Protein AF-A0A655I9M6-F1 (afdb_monomer)

Radius of gyration: 10.86 Å; Cα contacts (8 Å, |Δi|>4): 99; chains: 1; bounding box: 28×24×26 Å

Nearest PDB structures (foldseek):
  5zr6-assembly1_A  TM=8.694E-01  e=2.411E-07  Mycobacterium tuberculosis
  5zr6-assembly1_B  TM=8.639E-01  e=1.016E-06  Mycobacterium tuberculosis
  9cbs-assembly4_D  TM=5.524E-01  e=1.237E+00  Thermochaetoides thermophila
  9cbs-assembly3_C  TM=5.429E-01  e=1.237E+00  Thermochaetoides thermophila
  8g8k-assembly1_A  TM=3.297E-01  e=2.041E+00  Mycobacterium tuberculosis H37Rv

Mean predicted aligned error: 6.18 Å

pLDDT: mean 77.45, std 6.8, range [56.62, 86.69]

Foldseek 3Di:
DKAFAPPDVVLQVVCVVVVHDRPWDKDWPDDPVVQQWTWIFTPDPVRDIDIDHNVRVVRMDDDD

Organism: Mycobacterium tuberculosis (NCBI:txid1773)

Structure (mmCIF, N/CA/C/O backbone):
data_AF-A0A655I9M6-F1
#
_entry.id   AF-A0A655I9M6-F1
#
loop_
_atom_site.group_PDB
_atom_site.id
_atom_site.type_symbol
_atom_site.label_atom_id
_atom_site.label_alt_id
_atom_site.label_comp_id
_atom_site.label_asym_id
_atom_site.label_entity_id
_atom_site.label_seq_id
_atom_site.pdbx_PDB_ins_code
_atom_site.Cartn_x
_atom_site.Cartn_y
_atom_site.Cartn_z
_atom_site.occupancy
_atom_site.B_iso_or_equiv
_atom_site.auth_seq_id
_atom_site.auth_comp_id
_atom_site.auth_asym_id
_atom_site.auth_atom_id
_atom_site.pdbx_PDB_model_num
ATOM 1 N N . MET A 1 1 ? 3.581 -13.544 1.837 1.00 61.91 1 MET A N 1
ATOM 2 C CA . MET A 1 1 ? 4.005 -12.513 0.851 1.00 61.91 1 MET A CA 1
ATOM 3 C C . MET A 1 1 ? 2.756 -11.882 0.256 1.00 61.91 1 MET A C 1
ATOM 5 O O . MET A 1 1 ? 1.775 -12.595 0.148 1.00 61.91 1 MET A O 1
ATOM 9 N N . ALA A 1 2 ? 2.730 -10.595 -0.095 1.00 64.56 2 ALA A N 1
ATOM 10 C CA . ALA A 1 2 ? 1.547 -9.991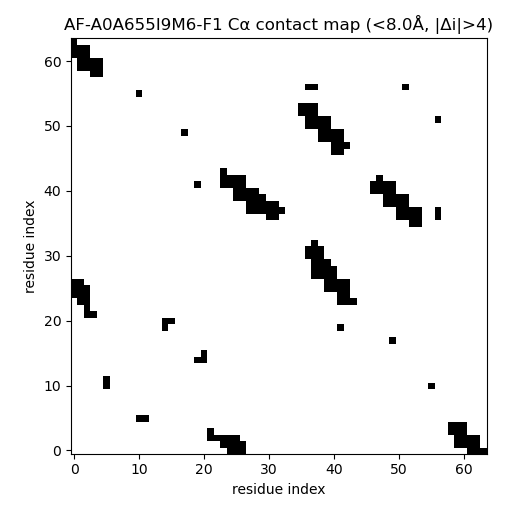 -0.728 1.00 64.56 2 ALA A CA 1
ATOM 11 C C . ALA A 1 2 ? 1.745 -9.747 -2.235 1.00 64.56 2 ALA A C 1
ATOM 13 O O . ALA A 1 2 ? 2.875 -9.541 -2.664 1.00 64.56 2 ALA A O 1
ATOM 14 N N . ARG A 1 3 ? 0.659 -9.794 -3.014 1.00 69.12 3 ARG A N 1
ATOM 15 C CA . ARG A 1 3 ? 0.575 -9.482 -4.448 1.00 69.12 3 ARG A CA 1
ATOM 16 C C . ARG A 1 3 ? -0.377 -8.320 -4.680 1.00 69.12 3 ARG A C 1
ATOM 18 O O . ARG A 1 3 ? -1.348 -8.168 -3.944 1.00 69.12 3 ARG A O 1
ATOM 25 N N . ILE A 1 4 ? -0.108 -7.545 -5.722 1.00 70.88 4 ILE A N 1
ATOM 26 C CA . ILE A 1 4 ? -0.891 -6.366 -6.096 1.00 70.88 4 ILE A CA 1
ATOM 27 C C . ILE A 1 4 ? -1.781 -6.705 -7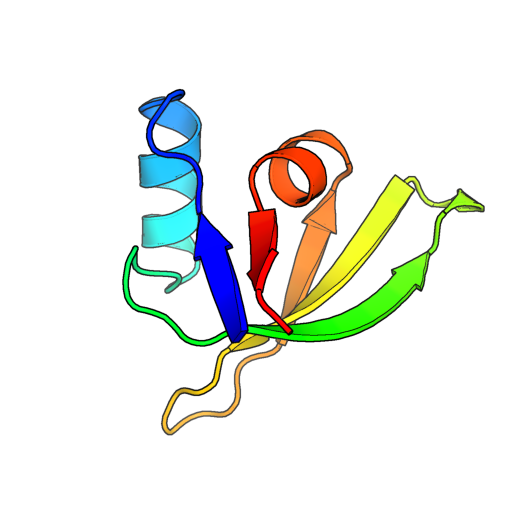.285 1.00 70.88 4 ILE A C 1
ATOM 29 O O . ILE A 1 4 ? -1.330 -7.337 -8.237 1.00 70.88 4 ILE A O 1
ATOM 33 N N . SER A 1 5 ? -3.035 -6.273 -7.216 1.00 72.69 5 SER A N 1
ATOM 34 C CA . SER A 1 5 ? -3.991 -6.324 -8.314 1.00 72.69 5 SER A CA 1
ATOM 35 C C . SER A 1 5 ? -3.580 -5.395 -9.448 1.00 72.69 5 SER A C 1
ATOM 37 O O . SER A 1 5 ? -3.316 -4.213 -9.229 1.00 72.69 5 SER A O 1
ATOM 39 N N . ASP A 1 6 ? -3.593 -5.915 -10.667 1.00 74.31 6 ASP A N 1
ATOM 40 C CA . ASP A 1 6 ? -3.374 -5.182 -11.913 1.00 74.31 6 ASP A CA 1
ATOM 41 C C . ASP A 1 6 ? -4.681 -4.741 -12.596 1.00 74.31 6 ASP A C 1
ATOM 43 O O . ASP A 1 6 ? -4.650 -4.178 -13.688 1.00 74.31 6 ASP A O 1
ATOM 47 N N . ALA A 1 7 ? -5.830 -4.931 -11.937 1.00 78.12 7 ALA A N 1
ATOM 48 C CA . ALA A 1 7 ? -7.148 -4.599 -12.482 1.00 78.12 7 ALA A CA 1
ATOM 49 C C . ALA A 1 7 ? -7.394 -3.087 -12.676 1.00 78.12 7 ALA A C 1
ATOM 51 O O . ALA A 1 7 ? -8.274 -2.708 -13.448 1.00 78.12 7 ALA A O 1
ATOM 52 N N . ASP A 1 8 ? -6.638 -2.227 -11.984 1.00 81.12 8 ASP A N 1
ATOM 53 C CA . ASP A 1 8 ? -6.760 -0.768 -12.064 1.00 81.12 8 ASP A CA 1
ATOM 54 C C . ASP A 1 8 ? -5.418 -0.114 -12.471 1.00 81.12 8 ASP A C 1
ATOM 56 O O . ASP A 1 8 ? -4.487 -0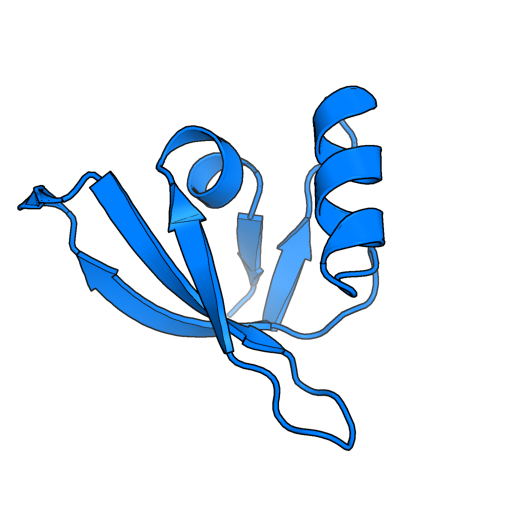.036 -11.659 1.00 81.12 8 ASP A O 1
ATOM 60 N N . PRO A 1 9 ? -5.295 0.415 -13.705 1.00 82.94 9 PRO A N 1
ATOM 61 C CA . PRO A 1 9 ? -4.061 1.035 -14.181 1.00 82.94 9 PRO A CA 1
ATOM 62 C C . PRO A 1 9 ? -3.714 2.348 -13.464 1.00 82.94 9 PRO A C 1
ATOM 64 O O . PRO A 1 9 ? -2.541 2.730 -13.429 1.00 82.94 9 PRO A O 1
ATOM 67 N N . GLN A 1 10 ? -4.688 3.051 -12.878 1.00 84.25 10 GLN A N 1
ATOM 68 C CA . GLN A 1 10 ? -4.412 4.229 -12.055 1.00 84.25 10 GLN A CA 1
ATOM 69 C C . GLN A 1 10 ? -3.777 3.812 -10.725 1.00 84.25 10 GLN A C 1
ATOM 71 O O . GLN A 1 10 ? -2.818 4.444 -10.276 1.00 84.25 10 GLN A O 1
ATOM 76 N N . MET A 1 11 ? -4.247 2.708 -10.146 1.00 82.38 11 MET A N 1
ATOM 77 C CA . MET A 1 11 ? -3.675 2.137 -8.929 1.00 82.38 11 MET A CA 1
ATOM 78 C C . MET A 1 11 ? -2.247 1.620 -9.156 1.00 82.38 11 MET A C 1
ATOM 80 O O . MET A 1 11 ? -1.366 1.863 -8.333 1.00 82.38 11 MET A O 1
ATOM 84 N N . LEU A 1 12 ? -1.970 1.004 -10.310 1.00 82.94 12 LEU A N 1
ATOM 85 C CA . LEU A 1 12 ? -0.608 0.599 -10.686 1.00 82.94 12 LEU A CA 1
ATOM 86 C C . LEU A 1 12 ? 0.359 1.791 -10.763 1.00 82.94 12 LEU A C 1
ATOM 88 O O . LEU A 1 12 ? 1.483 1.713 -10.267 1.00 82.94 12 LEU A O 1
ATOM 92 N N . ARG A 1 13 ? -0.079 2.919 -11.340 1.00 84.56 13 ARG A N 1
ATOM 93 C CA . ARG A 1 13 ? 0.723 4.157 -11.375 1.00 84.56 13 ARG A CA 1
ATOM 94 C C . ARG A 1 13 ? 0.949 4.729 -9.981 1.00 84.56 13 ARG A C 1
ATOM 96 O O . ARG A 1 13 ? 2.048 5.199 -9.696 1.00 84.56 13 ARG A O 1
ATOM 103 N N . TYR A 1 14 ? -0.067 4.677 -9.121 1.00 83.00 14 TYR A N 1
ATOM 104 C CA . TYR A 1 14 ? 0.064 5.087 -7.728 1.00 83.00 14 TYR A CA 1
ATOM 105 C C . TYR A 1 14 ? 1.121 4.244 -7.008 1.00 83.00 14 TYR A C 1
ATOM 107 O O . TYR A 1 14 ? 2.061 4.818 -6.466 1.00 83.00 14 TYR A O 1
ATOM 115 N N . PHE A 1 15 ? 1.046 2.912 -7.089 1.00 81.88 15 PHE A N 1
ATOM 116 C CA . PHE A 1 15 ? 2.037 2.019 -6.482 1.00 81.88 15 PHE A CA 1
ATOM 117 C C . PHE A 1 15 ? 3.457 2.275 -6.996 1.00 81.88 15 PHE A C 1
ATOM 119 O O . PHE A 1 15 ? 4.376 2.419 -6.189 1.00 81.88 15 PHE A O 1
ATOM 126 N N . ALA A 1 16 ? 3.627 2.454 -8.308 1.00 82.62 16 ALA A N 1
ATOM 127 C CA . ALA A 1 16 ? 4.923 2.802 -8.884 1.00 82.62 16 ALA A CA 1
ATOM 128 C C . ALA A 1 16 ? 5.472 4.134 -8.334 1.00 82.62 16 ALA A C 1
ATOM 130 O O . ALA A 1 16 ? 6.666 4.238 -8.062 1.00 82.62 16 ALA A O 1
ATOM 131 N N . SER A 1 17 ? 4.610 5.136 -8.109 1.00 82.75 17 SER A N 1
ATOM 132 C CA . SER A 1 17 ? 5.025 6.439 -7.563 1.00 82.75 17 SER A CA 1
ATOM 133 C C . SER A 1 17 ? 5.540 6.375 -6.119 1.00 82.75 17 SER A C 1
ATOM 135 O O . SER A 1 17 ? 6.346 7.213 -5.725 1.00 82.75 17 SER A O 1
ATOM 137 N N . ILE A 1 18 ? 5.113 5.369 -5.349 1.00 80.56 18 ILE A N 1
ATOM 138 C CA . ILE A 1 18 ? 5.529 5.136 -3.955 1.00 80.56 18 ILE A CA 1
ATOM 139 C C . ILE A 1 18 ? 6.550 3.992 -3.828 1.00 80.56 18 ILE A C 1
ATOM 141 O O . ILE A 1 18 ? 6.823 3.528 -2.724 1.00 80.56 18 ILE A O 1
ATOM 145 N N . GLY A 1 19 ? 7.123 3.534 -4.949 1.00 77.88 19 GLY A N 1
ATOM 146 C CA . GLY A 1 19 ? 8.193 2.531 -4.970 1.00 77.88 19 GLY A CA 1
ATOM 147 C C . GLY A 1 19 ? 7.726 1.081 -4.812 1.00 77.88 19 GLY A C 1
ATOM 148 O O . GLY A 1 19 ? 8.544 0.193 -4.576 1.00 77.88 19 GLY A O 1
ATOM 149 N N . ILE A 1 20 ? 6.427 0.820 -4.951 1.00 79.44 20 ILE A N 1
ATOM 150 C CA . ILE A 1 20 ? 5.862 -0.524 -4.901 1.00 79.44 20 ILE A CA 1
ATOM 151 C C . ILE A 1 20 ? 5.746 -1.076 -6.332 1.00 79.44 20 ILE A C 1
ATOM 153 O O . ILE A 1 20 ? 5.041 -0.522 -7.172 1.00 79.44 20 ILE A O 1
ATOM 157 N N . SER A 1 21 ? 6.426 -2.192 -6.602 1.00 73.94 21 SER A N 1
ATOM 158 C CA . SER A 1 21 ? 6.373 -2.925 -7.876 1.00 73.94 21 SER A CA 1
ATOM 159 C C . SER A 1 21 ? 5.517 -4.193 -7.757 1.00 73.94 21 SER A C 1
ATOM 161 O O . SER A 1 21 ? 5.284 -4.688 -6.657 1.00 73.94 21 SER A O 1
ATOM 163 N N . LEU A 1 22 ? 5.079 -4.760 -8.887 1.00 69.69 22 LEU A N 1
ATOM 164 C CA . LEU A 1 22 ? 4.260 -5.989 -8.931 1.00 69.69 22 LEU A CA 1
ATOM 165 C C . LEU A 1 22 ? 4.910 -7.192 -8.218 1.00 69.69 22 LEU A C 1
ATOM 167 O O . LEU A 1 22 ? 4.206 -7.986 -7.597 1.00 69.69 22 LEU A O 1
ATOM 171 N N . ASP A 1 23 ? 6.241 -7.286 -8.258 1.00 71.50 23 ASP A N 1
ATOM 172 C CA . ASP A 1 23 ? 7.017 -8.350 -7.606 1.00 71.50 23 ASP A CA 1
ATOM 173 C C . ASP A 1 23 ? 7.502 -7.983 -6.192 1.00 71.50 23 ASP A C 1
ATOM 175 O O . ASP A 1 23 ? 8.213 -8.762 -5.547 1.00 71.50 23 ASP A O 1
ATOM 179 N N . SER A 1 24 ? 7.141 -6.800 -5.683 1.00 73.25 24 SER A N 1
ATOM 180 C CA . SER A 1 24 ? 7.544 -6.371 -4.346 1.00 73.25 24 SER A CA 1
ATOM 181 C C . SER A 1 24 ? 6.919 -7.275 -3.291 1.00 73.25 24 SER A C 1
ATOM 183 O O . SER A 1 24 ? 5.699 -7.393 -3.168 1.00 73.25 24 SER A O 1
ATOM 185 N N . ARG A 1 25 ? 7.764 -7.886 -2.460 1.00 76.06 25 ARG A N 1
ATOM 186 C CA . ARG A 1 25 ? 7.293 -8.604 -1.279 1.00 76.06 25 ARG A CA 1
ATOM 187 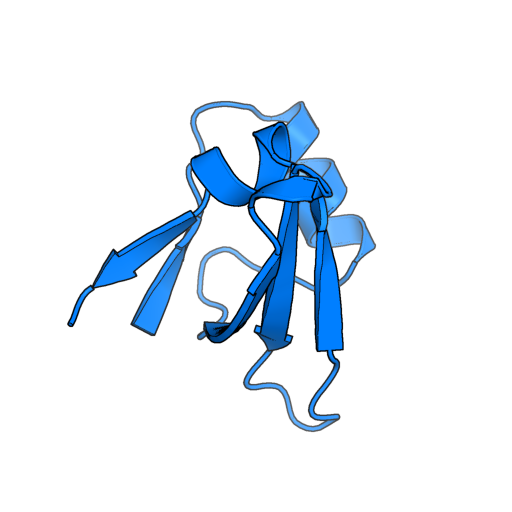C C . ARG A 1 25 ? 6.890 -7.583 -0.229 1.00 76.06 25 ARG A C 1
ATOM 189 O O . ARG A 1 25 ? 7.706 -6.799 0.239 1.00 76.06 25 ARG A O 1
ATOM 196 N N . LEU A 1 26 ? 5.619 -7.608 0.147 1.00 79.81 26 LEU A N 1
ATOM 197 C CA . LEU A 1 26 ? 5.099 -6.764 1.216 1.00 79.81 26 LEU A CA 1
ATOM 198 C C . LEU A 1 26 ? 4.845 -7.589 2.478 1.00 79.81 26 LEU A C 1
ATOM 200 O O . LEU A 1 26 ? 4.411 -8.749 2.408 1.00 79.81 26 LEU A O 1
ATOM 204 N N . ARG A 1 27 ? 5.076 -6.964 3.634 1.00 81.75 27 ARG A N 1
ATOM 205 C CA . ARG A 1 27 ? 4.697 -7.477 4.954 1.00 81.75 27 ARG A CA 1
ATOM 206 C C . ARG A 1 27 ? 3.716 -6.513 5.603 1.00 81.75 27 ARG A C 1
ATOM 208 O O . ARG A 1 27 ? 4.018 -5.337 5.767 1.00 81.75 27 ARG A O 1
ATOM 215 N N . VAL A 1 28 ? 2.550 -7.012 5.998 1.00 83.38 28 VAL A N 1
ATOM 216 C CA . VAL A 1 28 ? 1.580 -6.213 6.756 1.00 83.38 28 VAL A CA 1
ATOM 217 C C . VAL A 1 28 ? 2.132 -5.986 8.162 1.00 83.38 28 VAL A C 1
ATOM 219 O O . VAL A 1 28 ? 2.444 -6.950 8.858 1.00 83.38 28 VAL A O 1
ATOM 222 N N . LEU A 1 29 ? 2.269 -4.722 8.561 1.00 84.88 29 LEU A N 1
ATOM 223 C CA . LEU A 1 29 ? 2.714 -4.330 9.901 1.00 84.88 29 LEU A CA 1
ATOM 224 C C . LEU A 1 29 ? 1.526 -4.073 10.828 1.00 84.88 29 LEU A C 1
ATOM 226 O O . LEU A 1 29 ? 1.532 -4.499 11.979 1.00 84.88 29 LEU A O 1
ATOM 230 N N . ALA A 1 30 ? 0.506 -3.373 10.327 1.00 82.81 30 ALA A N 1
ATOM 231 C CA . ALA A 1 30 ? -0.683 -3.036 11.0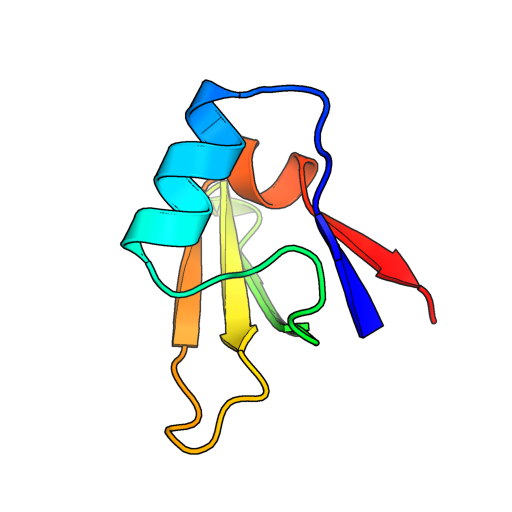99 1.00 82.81 30 ALA A CA 1
ATOM 232 C C . ALA A 1 30 ? -1.907 -2.884 10.194 1.00 82.81 30 ALA A C 1
ATOM 234 O O . ALA A 1 30 ? -1.821 -2.332 9.098 1.00 82.81 30 ALA A O 1
ATOM 235 N N . ARG A 1 31 ? -3.070 -3.318 10.687 1.00 80.44 31 ARG A N 1
ATOM 236 C CA . ARG A 1 31 ? -4.368 -3.064 10.059 1.00 80.44 31 ARG A CA 1
ATOM 237 C C . ARG A 1 31 ? -5.176 -2.155 10.977 1.00 80.44 31 ARG A C 1
ATOM 239 O O . ARG A 1 31 ? -5.600 -2.571 12.050 1.00 80.44 31 ARG A O 1
ATOM 246 N N . ARG A 1 32 ? -5.349 -0.894 10.586 1.00 80.88 32 ARG A N 1
ATOM 247 C CA . ARG A 1 32 ? -6.108 0.109 11.342 1.00 80.88 32 ARG A CA 1
ATOM 248 C C . ARG A 1 32 ? -7.503 0.214 10.743 1.00 80.88 32 ARG A C 1
ATOM 250 O O . ARG A 1 32 ? -7.800 1.153 10.008 1.00 80.88 32 ARG A O 1
ATOM 257 N N . GLU A 1 33 ? -8.354 -0.762 11.054 1.00 70.12 33 GLU A N 1
ATOM 258 C CA . GLU A 1 33 ? -9.697 -0.865 10.462 1.00 70.12 33 GLU A CA 1
ATOM 259 C C . GLU A 1 33 ? -10.565 0.369 10.745 1.00 70.12 33 GLU A C 1
ATOM 261 O O . GLU A 1 33 ? -11.247 0.847 9.847 1.00 70.12 33 GLU A O 1
ATOM 266 N N . PHE A 1 34 ? -10.443 0.967 11.936 1.00 70.06 34 PHE A N 1
ATOM 267 C CA . PHE A 1 34 ? -11.158 2.200 12.289 1.00 70.06 34 PHE A CA 1
ATOM 268 C C . PHE A 1 34 ? -10.740 3.416 11.446 1.00 70.06 34 PHE A C 1
ATOM 270 O O . PHE A 1 34 ? -11.558 4.280 11.152 1.00 70.06 34 PHE A O 1
ATOM 277 N N . ALA A 1 35 ? -9.471 3.480 11.040 1.00 73.69 35 ALA A N 1
ATOM 278 C CA . ALA A 1 35 ? -8.961 4.549 10.184 1.00 73.69 35 ALA A CA 1
ATOM 279 C C . ALA A 1 35 ? -9.073 4.205 8.689 1.00 73.69 35 ALA A C 1
ATOM 281 O O . ALA A 1 35 ? -8.671 5.003 7.847 1.00 73.69 35 ALA A O 1
ATOM 282 N N . GLY A 1 36 ?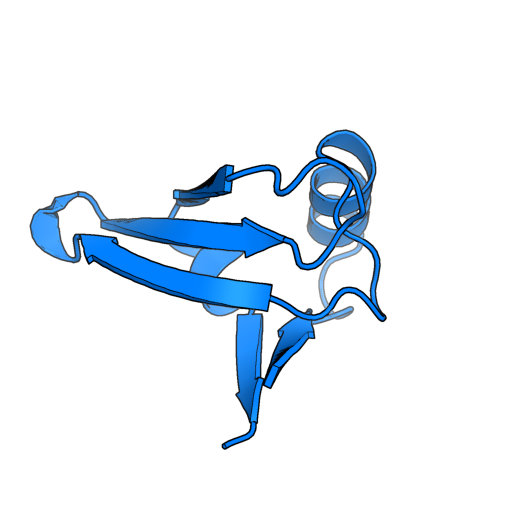 -9.564 3.006 8.353 1.00 78.56 36 GLY A N 1
ATOM 283 C CA . GLY A 1 36 ? -9.601 2.504 6.985 1.00 78.56 36 GLY A CA 1
ATOM 284 C C . GLY A 1 36 ? -8.219 2.408 6.337 1.00 78.56 36 GLY A C 1
ATOM 285 O O . GLY A 1 36 ? -8.134 2.576 5.123 1.00 78.56 36 GLY A O 1
ATOM 286 N N . MET A 1 37 ? -7.154 2.171 7.112 1.00 83.50 37 MET A N 1
ATOM 287 C CA . MET A 1 37 ? -5.769 2.144 6.623 1.00 83.50 37 MET A CA 1
ATOM 288 C C . MET A 1 37 ? -5.043 0.847 6.990 1.00 83.50 37 MET A C 1
ATOM 290 O O . MET A 1 37 ? -5.310 0.237 8.028 1.00 83.50 37 MET A O 1
ATOM 294 N N . ILE A 1 38 ? -4.080 0.450 6.161 1.00 85.88 38 ILE A N 1
ATOM 295 C CA . ILE A 1 38 ? -3.118 -0.615 6.453 1.00 85.88 38 ILE A CA 1
ATOM 296 C C . ILE A 1 38 ? -1.699 -0.069 6.320 1.00 85.88 38 ILE A C 1
ATOM 298 O O . ILE A 1 38 ? -1.400 0.641 5.368 1.00 85.88 38 ILE A O 1
ATOM 302 N N . 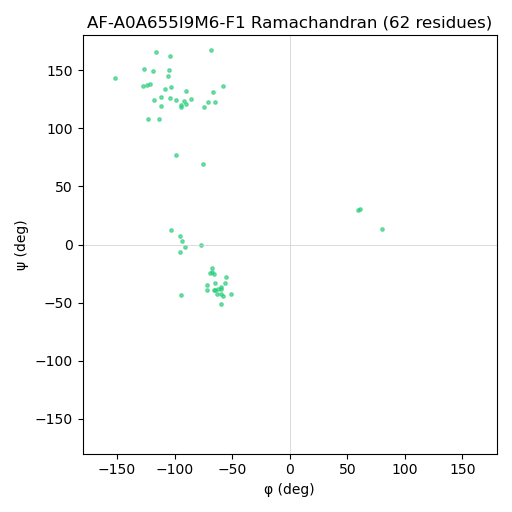SER A 1 39 ? -0.824 -0.420 7.252 1.00 86.69 39 SER A N 1
ATOM 303 C CA . SER A 1 39 ? 0.603 -0.115 7.165 1.00 86.69 39 SER A CA 1
ATOM 304 C C . SER A 1 39 ? 1.324 -1.354 6.649 1.00 86.69 39 SER A C 1
ATOM 306 O O . SER A 1 39 ? 1.203 -2.435 7.240 1.00 86.69 39 SER A O 1
ATOM 308 N N . VAL A 1 40 ? 2.074 -1.212 5.561 1.00 85.38 40 VAL A N 1
ATOM 309 C CA . VAL A 1 40 ? 2.868 -2.292 4.964 1.00 85.38 40 VAL A CA 1
ATOM 310 C C . VAL A 1 40 ? 4.340 -1.902 4.908 1.00 85.38 40 VAL A C 1
ATOM 312 O O . VAL A 1 40 ? 4.681 -0.774 4.568 1.00 85.38 40 VAL A O 1
ATOM 315 N N . ALA A 1 41 ? 5.215 -2.849 5.229 1.00 86.19 41 ALA A N 1
ATOM 316 C CA . ALA A 1 41 ? 6.637 -2.749 4.942 1.00 86.19 41 ALA A CA 1
ATOM 317 C C . ALA A 1 41 ? 6.913 -3.339 3.561 1.00 86.19 41 ALA A C 1
ATOM 319 O O . ALA A 1 41 ? 6.470 -4.454 3.256 1.00 86.19 41 ALA A O 1
ATOM 320 N N . ILE A 1 42 ? 7.669 -2.601 2.758 1.00 84.56 42 ILE A N 1
ATOM 321 C CA . ILE A 1 42 ? 8.231 -3.068 1.500 1.00 84.56 42 ILE A CA 1
ATOM 322 C C . ILE A 1 42 ? 9.546 -3.774 1.830 1.00 84.56 42 ILE A C 1
ATOM 324 O O . ILE A 1 42 ? 10.424 -3.200 2.472 1.00 84.56 42 ILE A O 1
ATOM 328 N N . ASP A 1 43 ? 9.679 -5.024 1.395 1.00 77.19 43 ASP A N 1
ATOM 329 C CA . ASP A 1 43 ? 10.926 -5.789 1.471 1.00 77.19 43 ASP A CA 1
ATOM 330 C C . ASP A 1 43 ? 11.896 -5.278 0.389 1.00 77.19 43 ASP A C 1
ATOM 332 O O . ASP A 1 43 ? 12.120 -5.911 -0.643 1.00 77.19 43 ASP A O 1
ATOM 336 N N . SER A 1 44 ? 12.382 -4.052 0.585 1.00 73.44 44 SER A N 1
ATOM 337 C CA . SER A 1 44 ? 13.406 -3.389 -0.220 1.00 73.44 44 SER A CA 1
ATOM 338 C C . SER A 1 44 ? 14.650 -3.133 0.633 1.00 73.44 44 SER A C 1
ATOM 340 O O . SER A 1 44 ? 14.595 -3.209 1.861 1.00 73.44 44 SER A O 1
ATOM 342 N N . ALA A 1 45 ? 15.778 -2.808 -0.007 1.00 67.56 45 ALA A N 1
ATOM 343 C CA . ALA A 1 45 ? 17.038 -2.525 0.691 1.00 67.56 45 ALA A CA 1
ATOM 344 C C . ALA A 1 45 ? 16.908 -1.416 1.756 1.00 67.56 45 ALA A C 1
ATOM 346 O O . ALA A 1 45 ? 17.613 -1.445 2.762 1.00 67.56 45 ALA A O 1
ATOM 347 N N . ASP A 1 46 ? 15.960 -0.497 1.559 1.00 71.38 46 ASP A N 1
ATOM 348 C CA . ASP A 1 46 ? 15.736 0.663 2.422 1.00 71.38 46 ASP A CA 1
ATOM 349 C C . ASP A 1 46 ? 14.652 0.415 3.491 1.00 71.38 46 ASP A C 1
ATOM 351 O O . ASP A 1 46 ? 14.435 1.260 4.358 1.00 71.38 46 ASP A O 1
ATOM 355 N N . GLY A 1 47 ? 13.950 -0.728 3.442 1.00 73.56 47 GLY A N 1
ATOM 356 C CA . GLY A 1 47 ? 12.932 -1.112 4.431 1.00 73.56 47 GLY A CA 1
ATOM 357 C C . GLY A 1 47 ? 11.747 -0.144 4.534 1.00 73.56 47 GLY A C 1
ATOM 358 O O . GLY A 1 47 ? 11.176 0.031 5.614 1.00 73.56 47 GLY A O 1
ATOM 359 N N . ALA A 1 48 ? 11.393 0.516 3.429 1.00 82.75 48 ALA A N 1
ATOM 360 C CA . ALA A 1 48 ? 10.380 1.565 3.410 1.00 82.75 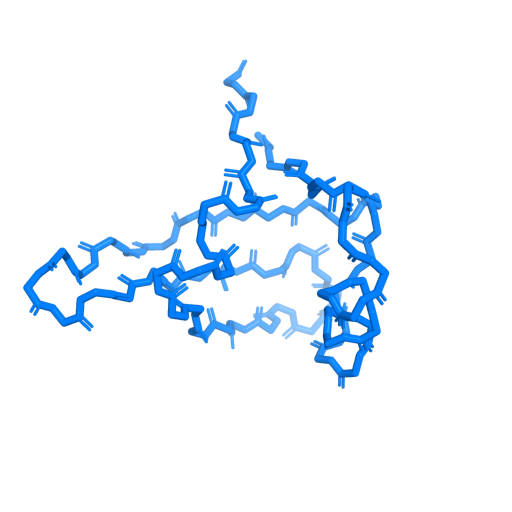48 ALA A CA 1
ATOM 361 C C . ALA A 1 48 ? 9.016 1.064 3.918 1.00 82.75 48 ALA A C 1
ATOM 363 O O . ALA A 1 48 ? 8.547 -0.017 3.557 1.00 82.75 48 ALA A O 1
ATOM 364 N N . THR A 1 49 ? 8.360 1.877 4.747 1.00 85.88 49 THR A N 1
ATOM 365 C CA . THR A 1 49 ? 7.002 1.615 5.241 1.00 85.88 49 THR A CA 1
ATOM 366 C C . THR A 1 49 ? 6.030 2.582 4.588 1.00 85.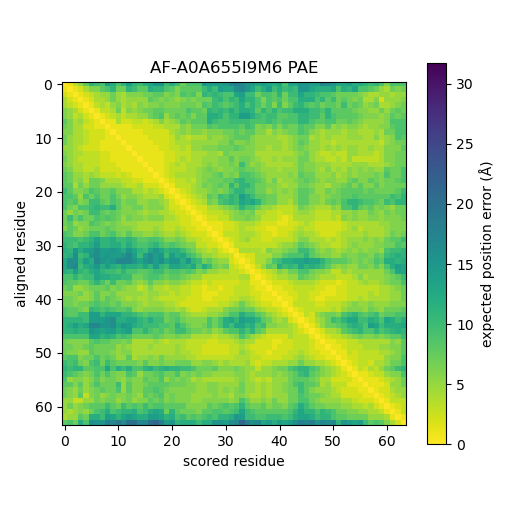88 49 THR A C 1
ATOM 368 O O . THR A 1 49 ? 6.296 3.781 4.532 1.00 85.88 49 THR A O 1
ATOM 371 N N . VAL A 1 50 ? 4.901 2.060 4.111 1.00 85.19 50 VAL A N 1
ATOM 372 C CA . VAL A 1 50 ? 3.854 2.847 3.462 1.00 85.19 50 VAL A CA 1
ATOM 373 C C . VAL A 1 50 ? 2.509 2.579 4.119 1.00 85.19 50 VAL A C 1
ATOM 375 O O . VAL A 1 50 ? 2.140 1.429 4.371 1.00 85.19 50 VAL A O 1
ATOM 378 N N . ASP A 1 51 ? 1.765 3.655 4.354 1.00 86.44 51 ASP A N 1
ATOM 379 C CA . ASP A 1 51 ? 0.374 3.598 4.776 1.00 86.44 51 ASP A CA 1
ATOM 380 C C . ASP A 1 51 ? -0.542 3.646 3.552 1.00 86.44 51 ASP A C 1
ATOM 382 O O . ASP A 1 51 ? -0.494 4.566 2.736 1.00 86.44 51 ASP A O 1
ATOM 386 N N . LEU A 1 52 ? -1.387 2.631 3.426 1.00 83.56 52 LEU A N 1
ATOM 387 C CA . LEU A 1 52 ? -2.326 2.461 2.331 1.00 83.56 52 LEU A CA 1
ATOM 388 C C . LEU A 1 52 ? -3.747 2.633 2.852 1.00 83.56 52 LEU A C 1
ATOM 390 O O . LEU A 1 52 ? -4.168 1.952 3.787 1.00 83.56 52 LEU A O 1
ATOM 394 N N . GLY A 1 53 ? -4.509 3.521 2.217 1.00 83.12 53 GLY A N 1
ATOM 395 C CA . GLY A 1 53 ? -5.943 3.647 2.467 1.00 83.12 53 GLY A CA 1
ATOM 396 C C . GLY A 1 53 ? -6.729 2.424 1.982 1.00 83.12 53 GLY A C 1
ATOM 397 O O . GLY A 1 53 ? -6.227 1.606 1.213 1.00 83.12 53 GLY A O 1
ATOM 398 N N . SER A 1 54 ? -7.993 2.321 2.391 1.00 76.19 54 SER A N 1
ATOM 399 C CA . SER A 1 54 ? -8.859 1.165 2.108 1.00 76.19 54 SER A CA 1
ATOM 400 C C . SER A 1 54 ? -8.918 0.741 0.634 1.00 76.19 54 SER A C 1
ATOM 402 O O . SER A 1 54 ? -8.820 -0.460 0.393 1.00 76.19 54 SER A O 1
ATOM 404 N N . PRO A 1 55 ? -9.004 1.649 -0.360 1.00 75.38 55 PRO A N 1
ATOM 405 C CA . PRO A 1 55 ? -9.000 1.244 -1.768 1.00 75.38 55 PRO A CA 1
ATOM 406 C C . PRO A 1 55 ? -7.689 0.564 -2.191 1.00 75.38 55 PRO A C 1
ATOM 408 O O . PRO A 1 55 ? -7.708 -0.468 -2.853 1.00 75.38 55 PRO A O 1
ATOM 411 N N . ALA A 1 56 ? -6.545 1.099 -1.754 1.00 75.56 56 ALA A N 1
ATOM 412 C CA . ALA A 1 56 ? -5.233 0.527 -2.056 1.00 75.56 56 ALA A CA 1
ATOM 413 C C . ALA A 1 56 ? -4.990 -0.779 -1.281 1.00 75.56 56 ALA A C 1
ATOM 415 O O . ALA A 1 56 ? -4.408 -1.720 -1.811 1.00 75.56 56 ALA A O 1
ATOM 416 N N . ALA A 1 57 ? -5.496 -0.869 -0.050 1.00 77.31 57 ALA A N 1
ATOM 417 C CA . ALA A 1 57 ? -5.447 -2.079 0.762 1.00 77.31 57 ALA A CA 1
ATOM 418 C C . ALA A 1 57 ? -6.213 -3.250 0.125 1.00 77.31 57 ALA A C 1
ATOM 420 O O . ALA A 1 57 ? -5.762 -4.389 0.198 1.00 77.31 57 ALA A O 1
ATOM 421 N N . GLN A 1 58 ? -7.360 -2.977 -0.506 1.00 76.31 58 GLN A N 1
ATOM 422 C CA . GLN A 1 58 ? -8.163 -3.990 -1.202 1.00 76.31 58 GLN A CA 1
ATOM 423 C C . GLN A 1 58 ? -7.488 -4.523 -2.468 1.00 76.31 58 GLN A C 1
ATOM 425 O O . GLN A 1 58 ? -7.761 -5.650 -2.873 1.00 76.31 58 GLN A O 1
ATOM 430 N N . ALA A 1 59 ? -6.589 -3.742 -3.069 1.00 74.62 59 ALA A N 1
ATOM 431 C CA . ALA A 1 59 ? -5.792 -4.172 -4.210 1.00 74.62 59 ALA A CA 1
ATOM 432 C C . ALA A 1 59 ? -4.622 -5.092 -3.814 1.00 74.62 59 ALA A C 1
ATOM 434 O O . ALA A 1 59 ? -3.878 -5.517 -4.692 1.00 74.62 59 ALA A O 1
ATOM 435 N N . ILE A 1 60 ? -4.433 -5.404 -2.526 1.00 72.75 60 ILE A N 1
ATOM 436 C CA . ILE A 1 60 ? -3.337 -6.249 -2.045 1.00 72.75 60 ILE A CA 1
ATOM 437 C C . ILE A 1 60 ? -3.882 -7.579 -1.521 1.00 72.75 60 ILE A C 1
ATOM 439 O O . ILE A 1 60 ? -4.606 -7.624 -0.527 1.00 72.75 60 ILE A O 1
ATOM 443 N N . TRP A 1 61 ? -3.461 -8.684 -2.135 1.00 70.44 61 TRP A N 1
ATOM 444 C CA . TRP A 1 61 ? -3.761 -10.041 -1.674 1.00 70.44 61 TRP A CA 1
ATOM 445 C C . TRP A 1 61 ? -2.555 -10.674 -0.994 1.00 70.44 61 TRP A C 1
ATOM 447 O O . TRP A 1 61 ? -1.475 -10.756 -1.572 1.00 70.44 61 TRP A O 1
ATOM 457 N N . VAL A 1 62 ? -2.733 -11.165 0.230 1.00 65.62 62 VAL A N 1
ATOM 458 C CA . VAL A 1 62 ? -1.677 -11.859 0.978 1.00 65.62 62 VAL A CA 1
ATOM 459 C C . VAL A 1 62 ? -1.740 -13.355 0.676 1.00 65.62 62 VAL A C 1
ATOM 461 O O . VAL A 1 62 ? -2.750 -13.999 0.934 1.00 65.62 62 VAL A O 1
ATOM 464 N N . VAL A 1 63 ? -0.651 -13.910 0.152 1.00 65.00 63 VAL A N 1
ATOM 465 C CA . VAL A 1 63 ? -0.412 -15.353 0.038 1.00 65.00 63 VAL A CA 1
ATOM 466 C C . VAL A 1 63 ? 0.388 -15.802 1.266 1.00 65.00 63 VAL A C 1
ATOM 468 O O . VAL A 1 63 ? 1.478 -15.268 1.509 1.00 65.00 63 VAL A O 1
ATOM 471 N N . SER A 1 64 ? -0.179 -16.705 2.075 1.00 56.62 64 SER A N 1
ATOM 472 C CA . SER A 1 64 ? 0.466 -17.286 3.266 1.00 56.62 64 SER A CA 1
ATOM 473 C C . SER A 1 64 ? 1.507 -18.324 2.887 1.00 56.62 64 SER A C 1
ATOM 475 O O . SER A 1 64 ? 1.130 -19.226 2.106 1.00 56.62 64 SER A O 1
#

Sequence (64 aa):
MARISDADPQMLRYFASIGISLDSRLRVLARREFAGMISVAIDSADGATVDLGSPAAQAIWVVS

Solvent-accessible surface area (backbone atoms only — not comparable to full-atom values): 3745 Å² total; per-residue (Å²): 78,33,41,61,56,78,90,41,71,68,57,47,53,51,36,50,76,74,74,46,53,74,86,44,43,39,44,83,75,46,78,39,71,93,77,40,30,32,35,33,33,39,73,50,99,80,56,50,72,48,80,30,47,50,76,61,44,70,36,47,48,75,50,132

InterPro domains:
  IPR007167 Ferrous iron transporter FeoA-like domain [PF04023] (2-62)
  IPR008988 Transcriptional repressor, C-terminal [SSF50037] (2-62)
  IPR038157 Ferrous iron transporter, core domain [G3DSA:2.30.30.90] (1-64)

Secondary structure (DSSP, 8-state):
-EEE--S-HHHHHHHHHTT--TT--EEEEEEEGGGTEEEEEE-STT--EEEEEHHHHHTEEEP-